Protein AF-A0A2D9CEP4-F1 (afdb_monomer_lite)

Radius of gyration: 10.6 Å; chains: 1; bounding box: 25×19×24 Å

Sequence (46 aa):
ATKILTLADIKADDRFQDFDLVRLSRLSAMPVPPKLDKLLRKMAGL

Foldseek 3Di:
DFDDDDPVNLVVDPVCCPPCVNVPVPDPDDDDDPVRVVVVCVVRVD

pLDDT: mean 95.22, std 4.06, range [72.94, 97.56]

Structure (mmCIF, N/CA/C/O backbone):
data_AF-A0A2D9CEP4-F1
#
_entry.id   AF-A0A2D9CEP4-F1
#
loop_
_atom_site.group_PDB
_atom_site.id
_atom_site.type_symbol
_atom_site.label_atom_id
_atom_site.label_alt_id
_atom_site.label_comp_id
_atom_site.label_asym_id
_atom_site.label_entity_id
_atom_site.label_seq_id
_atom_site.pdbx_PDB_ins_code
_atom_site.Cartn_x
_atom_site.Cartn_y
_atom_site.Cartn_z
_atom_site.occupancy
_atom_site.B_iso_or_equiv
_atom_site.auth_seq_id
_atom_site.auth_comp_id
_atom_site.auth_asym_id
_atom_site.auth_atom_id
_atom_site.pdbx_PDB_model_num
ATOM 1 N N . ALA A 1 1 ? 16.017 2.724 11.014 1.00 72.94 1 ALA A N 1
ATOM 2 C CA . ALA A 1 1 ? 16.709 2.441 9.741 1.00 72.94 1 ALA A CA 1
ATOM 3 C C . ALA A 1 1 ? 15.644 2.167 8.696 1.00 72.94 1 ALA A C 1
ATOM 5 O O . ALA A 1 1 ? 14.744 1.385 8.986 1.00 72.94 1 ALA A O 1
ATOM 6 N N . THR A 1 2 ? 15.703 2.836 7.547 1.00 82.69 2 THR A N 1
ATOM 7 C CA . THR A 1 2 ? 14.702 2.673 6.487 1.00 82.69 2 THR A CA 1
ATOM 8 C C . THR A 1 2 ? 14.783 1.262 5.903 1.00 82.69 2 THR A C 1
ATOM 10 O O . THR A 1 2 ? 15.859 0.833 5.486 1.00 82.69 2 THR A O 1
ATOM 13 N N . LYS A 1 3 ? 13.663 0.533 5.890 1.00 91.88 3 LYS A N 1
ATOM 14 C CA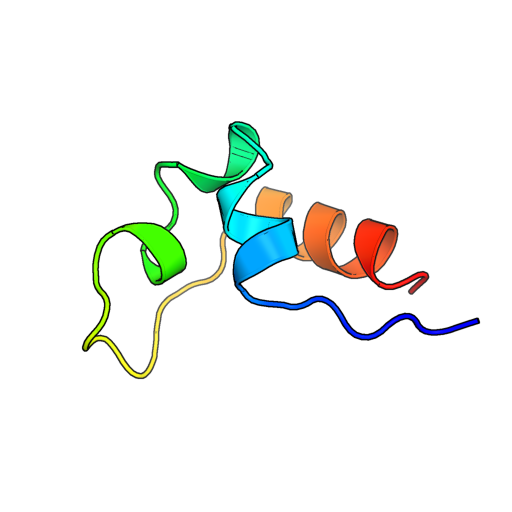 . LYS A 1 3 ? 13.546 -0.825 5.335 1.00 91.88 3 LYS A CA 1
ATOM 15 C C . LYS A 1 3 ? 12.861 -0.765 3.969 1.00 91.88 3 LYS A C 1
ATOM 17 O O . LYS A 1 3 ? 11.813 -0.139 3.833 1.00 91.88 3 LYS A O 1
ATOM 22 N N . ILE A 1 4 ? 13.419 -1.453 2.972 1.00 94.62 4 ILE A N 1
ATOM 23 C CA . ILE A 1 4 ? 12.745 -1.660 1.683 1.00 94.62 4 ILE A CA 1
ATOM 24 C C . ILE A 1 4 ? 11.561 -2.607 1.905 1.00 94.62 4 ILE A C 1
ATOM 26 O O . ILE A 1 4 ? 11.748 -3.724 2.388 1.00 94.62 4 ILE A O 1
ATOM 30 N N . LEU A 1 5 ? 10.355 -2.157 1.555 1.00 94.81 5 LEU A N 1
ATOM 31 C CA . LEU A 1 5 ? 9.152 -2.988 1.552 1.00 94.81 5 LEU A CA 1
ATOM 32 C C . LEU A 1 5 ? 8.967 -3.608 0.172 1.00 94.81 5 LEU A C 1
ATOM 34 O O . LEU A 1 5 ? 8.824 -2.900 -0.825 1.00 94.81 5 LEU A O 1
ATOM 38 N N . THR A 1 6 ? 8.978 -4.934 0.116 1.00 96.44 6 THR A N 1
ATOM 39 C CA . THR A 1 6 ? 8.721 -5.679 -1.115 1.00 96.44 6 THR A CA 1
ATOM 40 C C . THR A 1 6 ? 7.220 -5.798 -1.364 1.00 96.44 6 THR A C 1
ATOM 42 O O . THR A 1 6 ? 6.404 -5.708 -0.448 1.00 96.44 6 THR A O 1
ATOM 45 N N . LEU A 1 7 ? 6.831 -6.085 -2.608 1.00 95.44 7 LEU A N 1
ATOM 46 C CA . LEU A 1 7 ? 5.433 -6.400 -2.911 1.00 95.44 7 LEU A CA 1
ATOM 47 C C . LEU A 1 7 ? 4.943 -7.644 -2.145 1.00 95.44 7 LEU A C 1
ATOM 49 O O . LEU A 1 7 ? 3.762 -7.731 -1.821 1.00 95.44 7 LEU A O 1
ATOM 53 N N . ALA A 1 8 ? 5.838 -8.591 -1.840 1.00 96.56 8 ALA A N 1
ATOM 54 C CA . ALA A 1 8 ? 5.512 -9.761 -1.030 1.00 96.56 8 ALA A CA 1
ATOM 55 C C . ALA A 1 8 ? 5.151 -9.369 0.412 1.00 96.56 8 ALA A C 1
ATOM 57 O O . ALA A 1 8 ? 4.155 -9.868 0.927 1.00 96.56 8 ALA A O 1
ATOM 58 N N . ASP A 1 9 ? 5.884 -8.425 1.017 1.00 96.38 9 ASP A N 1
ATOM 59 C CA . ASP A 1 9 ? 5.563 -7.899 2.352 1.00 96.38 9 ASP A CA 1
ATOM 60 C C . ASP A 1 9 ? 4.164 -7.260 2.384 1.00 96.38 9 ASP A C 1
ATOM 62 O O . ASP A 1 9 ? 3.416 -7.458 3.336 1.00 96.38 9 ASP A O 1
ATOM 66 N N . ILE A 1 10 ? 3.792 -6.522 1.329 1.00 96.56 10 ILE A N 1
ATOM 67 C CA . ILE A 1 10 ? 2.467 -5.890 1.217 1.00 96.56 10 ILE A CA 1
ATOM 68 C C . ILE A 1 10 ? 1.361 -6.935 1.047 1.00 96.56 10 ILE A C 1
ATOM 70 O O . ILE A 1 10 ? 0.324 -6.844 1.695 1.00 96.56 10 ILE A O 1
ATOM 74 N N . LYS A 1 11 ? 1.576 -7.942 0.194 1.00 95.69 11 LYS A N 1
ATOM 75 C CA . LYS A 1 11 ? 0.593 -9.008 -0.061 1.00 95.69 11 LYS A CA 1
ATOM 76 C C . LYS A 1 11 ? 0.382 -9.946 1.128 1.00 95.69 11 LYS A C 1
ATOM 78 O O . LYS A 1 11 ? -0.667 -10.574 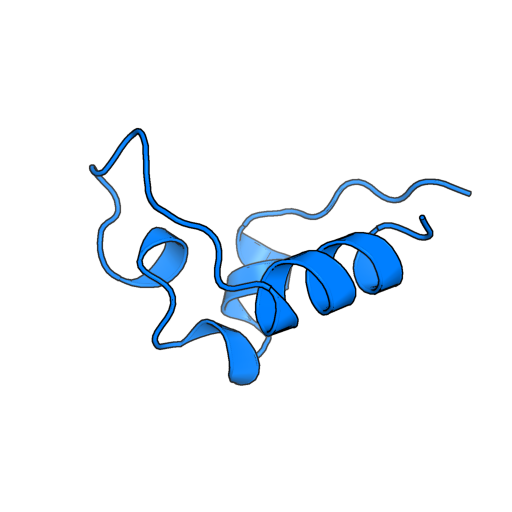1.207 1.00 95.69 11 LYS A O 1
ATOM 83 N N . ALA A 1 12 ? 1.368 -10.058 2.016 1.00 96.69 12 ALA A N 1
ATOM 84 C CA . ALA A 1 12 ? 1.274 -10.864 3.229 1.00 96.69 12 ALA A CA 1
ATOM 85 C C . ALA A 1 12 ? 0.440 -10.200 4.341 1.00 96.69 12 ALA A C 1
ATOM 87 O O . ALA A 1 12 ? 0.152 -10.843 5.346 1.00 96.69 12 ALA A O 1
ATOM 88 N N . ASP A 1 13 ? 0.076 -8.924 4.193 1.00 96.00 13 ASP A N 1
ATOM 89 C CA . ASP A 1 13 ? -0.655 -8.167 5.203 1.00 96.00 13 ASP A CA 1
ATOM 90 C C . ASP A 1 13 ? -2.104 -7.926 4.766 1.00 96.00 13 ASP A C 1
ATOM 92 O O . ASP A 1 13 ? -2.390 -7.167 3.835 1.00 96.00 13 ASP A O 1
ATOM 96 N N . ASP A 1 14 ? -3.036 -8.548 5.492 1.00 96.69 14 ASP A N 1
ATOM 97 C CA . ASP A 1 14 ? -4.464 -8.547 5.162 1.00 96.69 14 ASP A CA 1
ATOM 98 C C . ASP A 1 14 ? -5.094 -7.149 5.108 1.00 96.69 14 ASP A C 1
ATOM 100 O O . ASP A 1 14 ? -6.126 -6.935 4.471 1.00 96.69 14 ASP A O 1
ATOM 104 N N . ARG A 1 15 ? -4.454 -6.149 5.722 1.00 96.00 15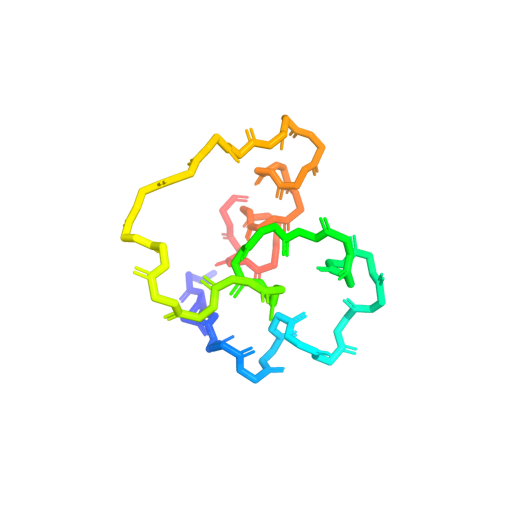 ARG A N 1
ATOM 105 C CA . ARG A 1 15 ? -4.920 -4.756 5.679 1.00 96.00 15 ARG A CA 1
ATOM 106 C C . ARG A 1 15 ? -4.812 -4.136 4.285 1.00 96.00 15 ARG A C 1
ATOM 108 O O . ARG A 1 15 ? -5.424 -3.093 4.058 1.00 96.00 15 ARG A O 1
ATOM 115 N N . PHE A 1 16 ? -4.046 -4.745 3.377 1.00 96.50 16 PHE A N 1
ATOM 116 C CA . PHE A 1 16 ? -3.853 -4.281 2.003 1.00 96.50 16 PHE A CA 1
ATOM 117 C C . PHE A 1 16 ? -4.640 -5.085 0.959 1.00 96.50 16 PHE A C 1
ATOM 119 O O . PHE A 1 16 ? -4.514 -4.781 -0.224 1.00 96.50 16 PHE A O 1
ATOM 126 N N . GLN A 1 17 ? -5.466 -6.068 1.341 1.00 95.38 17 GLN A N 1
ATOM 127 C CA . GLN A 1 17 ? -6.178 -6.923 0.368 1.00 95.38 17 GLN A CA 1
ATOM 128 C C . GLN A 1 17 ? -7.083 -6.124 -0.579 1.00 95.38 17 GLN A C 1
ATOM 130 O O . GLN A 1 17 ? -7.183 -6.435 -1.764 1.00 95.38 17 GLN A O 1
ATOM 135 N N . ASP A 1 18 ? -7.686 -5.047 -0.073 1.00 95.44 18 ASP A N 1
ATOM 136 C CA . ASP A 1 18 ? -8.529 -4.148 -0.863 1.00 95.44 18 ASP A CA 1
ATOM 137 C C . ASP A 1 18 ? -7.770 -2.993 -1.524 1.00 95.44 18 ASP A C 1
ATOM 139 O O . ASP A 1 18 ? -8.374 -2.143 -2.174 1.00 95.44 18 ASP A O 1
ATOM 143 N N . PHE A 1 19 ? -6.446 -2.942 -1.385 1.00 96.94 19 PHE A N 1
ATOM 144 C CA . PHE A 1 19 ? -5.645 -1.899 -2.004 1.00 96.94 19 PHE A CA 1
ATOM 145 C C . PHE A 1 19 ? -5.450 -2.180 -3.499 1.00 96.94 19 PHE A C 1
ATOM 147 O O . PHE A 1 19 ? -5.077 -3.288 -3.893 1.00 96.94 19 PHE A O 1
ATOM 154 N N . ASP A 1 20 ? -5.633 -1.160 -4.341 1.00 97.44 20 ASP A N 1
ATOM 155 C CA . ASP A 1 20 ? -5.511 -1.290 -5.799 1.00 97.44 20 ASP A CA 1
ATOM 156 C C . ASP A 1 20 ? -4.144 -1.831 -6.244 1.00 97.44 20 ASP A C 1
ATOM 158 O O . ASP A 1 20 ? -4.075 -2.568 -7.224 1.00 97.44 20 ASP A O 1
ATOM 162 N N . LEU A 1 21 ? -3.076 -1.577 -5.478 1.00 96.56 21 LEU A N 1
ATOM 163 C CA . LEU A 1 21 ? -1.744 -2.146 -5.724 1.00 96.56 21 LEU A CA 1
ATOM 164 C C . LEU A 1 21 ? -1.744 -3.679 -5.750 1.00 96.56 21 LEU A C 1
ATOM 166 O O . LEU A 1 21 ? -0.972 -4.301 -6.478 1.00 96.56 21 LEU A O 1
ATOM 170 N N . VAL A 1 22 ? -2.575 -4.289 -4.902 1.00 96.31 22 VAL A N 1
ATOM 171 C CA . VAL A 1 22 ? -2.691 -5.742 -4.757 1.00 96.31 22 VAL A CA 1
ATOM 172 C C . VAL A 1 22 ? -3.659 -6.298 -5.799 1.00 96.31 22 VAL A C 1
ATOM 174 O O . VAL A 1 22 ? -3.384 -7.342 -6.394 1.00 96.31 22 VAL A O 1
ATOM 177 N N . ARG A 1 23 ? -4.763 -5.586 -6.053 1.00 96.88 23 ARG A N 1
ATOM 178 C CA . ARG A 1 23 ? -5.873 -6.041 -6.905 1.00 96.88 23 ARG A CA 1
ATOM 179 C C . ARG A 1 23 ? -5.645 -5.813 -8.400 1.00 96.88 23 ARG A C 1
ATOM 181 O O . ARG A 1 23 ? -6.047 -6.644 -9.211 1.00 96.88 23 ARG A O 1
ATOM 188 N N . LEU A 1 24 ? -5.019 -4.700 -8.781 1.00 97.00 24 LEU A N 1
ATOM 189 C CA . LEU A 1 24 ? -4.915 -4.223 -10.163 1.00 97.00 24 LEU A CA 1
ATOM 190 C C . LEU A 1 24 ? -3.450 -4.181 -10.618 1.00 97.00 24 LEU A C 1
ATOM 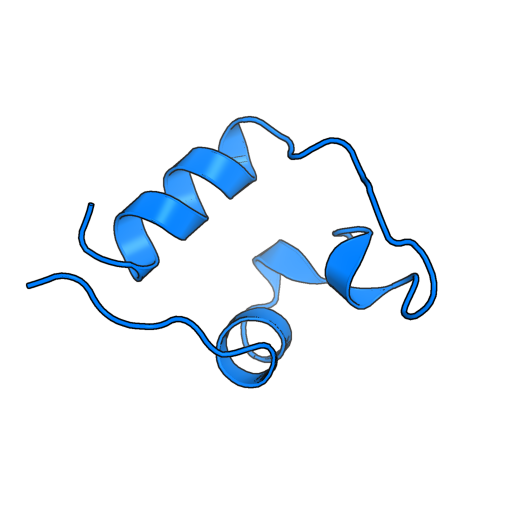192 O O . LEU A 1 24 ? -2.833 -3.126 -10.712 1.00 97.00 24 LEU A O 1
ATOM 196 N N . SER A 1 25 ? -2.893 -5.341 -10.971 1.00 93.88 25 SER A N 1
ATOM 197 C CA . SER A 1 25 ? -1.456 -5.510 -11.269 1.00 93.88 25 SER A CA 1
ATOM 198 C C . SER A 1 25 ? -0.890 -4.660 -12.416 1.00 93.88 25 SER A C 1
ATOM 200 O O . SER A 1 25 ? 0.325 -4.508 -12.513 1.00 93.88 25 SER A O 1
ATOM 202 N N . ARG A 1 26 ? -1.744 -4.133 -13.303 1.00 96.50 26 ARG A N 1
ATOM 203 C CA . ARG A 1 26 ? -1.349 -3.283 -14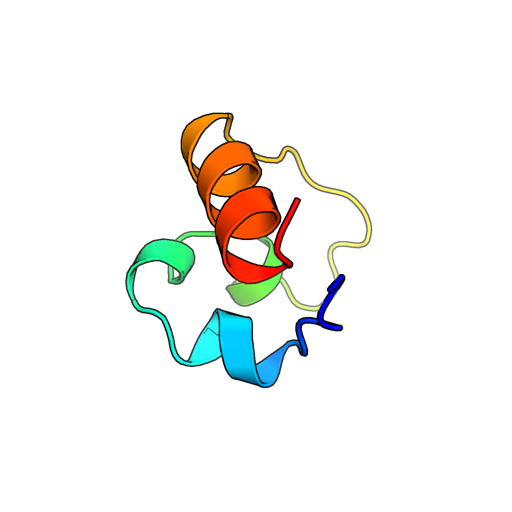.443 1.00 96.50 26 ARG A CA 1
ATOM 204 C C . ARG A 1 26 ? -1.621 -1.793 -14.227 1.00 96.50 26 ARG A C 1
ATOM 206 O O . ARG A 1 26 ? -1.330 -0.998 -15.117 1.00 96.50 26 ARG A O 1
ATOM 213 N N . LEU A 1 27 ? -2.184 -1.410 -13.083 1.00 96.19 27 LEU A N 1
ATOM 214 C CA . LEU A 1 27 ? -2.414 -0.011 -12.751 1.00 96.19 27 LEU A CA 1
ATOM 215 C C . LEU A 1 27 ? -1.091 0.625 -12.301 1.00 96.19 27 LEU A C 1
ATOM 217 O O . LEU A 1 27 ? -0.517 0.232 -11.291 1.00 96.19 27 LEU A O 1
ATOM 221 N N . SER A 1 28 ? -0.592 1.596 -13.065 1.00 96.12 28 SER A N 1
ATOM 222 C CA . SER A 1 28 ? 0.709 2.235 -12.816 1.00 96.12 28 SER A CA 1
ATOM 223 C C . SER A 1 28 ? 0.659 3.369 -11.790 1.00 96.12 28 SER A C 1
ATOM 225 O O . SER A 1 28 ? 1.675 3.687 -11.177 1.00 96.12 28 SER A O 1
ATOM 227 N N . ALA A 1 29 ? -0.508 3.983 -11.600 1.00 96.56 29 ALA A N 1
ATOM 228 C CA . ALA A 1 29 ? -0.734 5.052 -10.641 1.00 96.56 29 ALA A CA 1
ATOM 229 C C . ALA A 1 29 ? -2.111 4.883 -10.002 1.00 96.56 29 ALA A C 1
ATOM 231 O O . ALA A 1 29 ? -3.093 4.600 -10.685 1.00 96.56 29 ALA A O 1
ATOM 232 N N . MET A 1 30 ? -2.181 5.073 -8.691 1.00 97.19 30 MET A N 1
ATOM 233 C CA . MET A 1 30 ? -3.399 4.895 -7.907 1.00 97.19 30 MET A CA 1
ATOM 234 C C . MET A 1 30 ? -3.388 5.860 -6.717 1.00 97.19 30 MET A C 1
ATOM 236 O O . MET A 1 30 ? -2.310 6.227 -6.233 1.00 97.19 30 MET A O 1
ATOM 240 N N . PRO A 1 31 ? -4.557 6.268 -6.210 1.00 97.12 31 PRO A N 1
ATOM 241 C CA . PRO A 1 31 ? -4.628 6.996 -4.954 1.00 97.12 31 PRO A CA 1
ATOM 242 C C . PRO A 1 31 ? -4.193 6.096 -3.791 1.00 97.12 31 PRO A C 1
ATOM 244 O O . PRO A 1 31 ? -4.535 4.916 -3.734 1.00 97.12 31 PRO A O 1
ATOM 247 N N . VAL A 1 32 ? -3.470 6.665 -2.825 1.00 96.94 32 VAL A N 1
ATOM 248 C CA . VAL A 1 32 ? -3.111 5.969 -1.583 1.00 96.94 32 VAL A CA 1
ATOM 249 C C . VAL A 1 32 ? -3.977 6.516 -0.447 1.00 96.94 32 VAL A C 1
ATOM 251 O O . VAL A 1 32 ? -3.827 7.683 -0.080 1.00 96.94 32 VAL A O 1
ATOM 254 N N . PRO A 1 33 ? -4.883 5.710 0.138 1.00 96.38 33 PRO A N 1
ATOM 255 C CA . PRO A 1 33 ? -5.664 6.131 1.293 1.00 96.38 33 PRO A CA 1
ATOM 256 C C . PRO A 1 33 ? -4.759 6.575 2.458 1.00 96.38 33 PRO A C 1
ATOM 258 O O . PRO A 1 33 ? -3.798 5.867 2.774 1.00 96.38 33 PRO A O 1
ATOM 261 N N . PRO A 1 34 ? -5.082 7.664 3.188 1.00 97.56 34 PRO A N 1
ATOM 262 C CA . PRO A 1 34 ? -4.221 8.184 4.260 1.00 97.56 34 PRO A CA 1
ATOM 263 C C . PRO A 1 34 ? -3.882 7.168 5.360 1.00 97.56 34 PRO A C 1
ATOM 265 O O . PRO A 1 34 ? -2.814 7.219 5.968 1.00 97.56 34 PRO A O 1
ATOM 268 N N . LYS A 1 35 ? -4.788 6.219 5.629 1.00 96.56 35 LYS A N 1
ATOM 269 C CA . LYS A 1 35 ? -4.563 5.129 6.589 1.00 96.56 35 LYS A CA 1
ATOM 270 C C . LYS A 1 35 ? -3.450 4.182 6.125 1.00 96.56 35 LYS A C 1
ATOM 272 O O . LYS A 1 35 ? -2.649 3.750 6.951 1.00 96.56 35 LYS A O 1
ATOM 277 N N . LEU A 1 36 ? -3.407 3.874 4.827 1.00 97.06 36 LEU A N 1
ATOM 278 C CA . LEU A 1 36 ? -2.396 2.997 4.243 1.00 97.06 36 LEU A CA 1
ATOM 279 C C . LEU A 1 36 ? -1.050 3.713 4.114 1.00 97.06 36 LEU A C 1
ATOM 281 O O . LEU A 1 36 ? -0.040 3.105 4.442 1.00 97.06 36 LEU A O 1
ATOM 285 N N . ASP A 1 37 ? -1.022 5.004 3.762 1.00 97.31 37 ASP A N 1
ATOM 286 C CA . ASP A 1 37 ? 0.222 5.800 3.760 1.00 97.31 37 ASP A CA 1
ATOM 287 C C . ASP A 1 37 ? 0.916 5.774 5.134 1.00 97.31 37 ASP A C 1
ATOM 289 O O . ASP A 1 37 ? 2.093 5.424 5.236 1.00 97.31 37 ASP A O 1
ATOM 293 N N . LYS A 1 38 ? 0.169 6.032 6.216 1.00 97.50 38 LYS A N 1
ATOM 294 C CA . LYS A 1 38 ? 0.706 5.954 7.586 1.00 97.50 38 LYS A CA 1
ATOM 295 C C . LYS A 1 38 ? 1.258 4.568 7.922 1.00 97.50 38 LYS A C 1
ATOM 297 O O . LYS A 1 38 ? 2.285 4.456 8.590 1.00 97.50 38 LYS A O 1
ATOM 302 N N . LEU A 1 39 ? 0.572 3.515 7.482 1.00 96.50 39 LEU A N 1
ATOM 303 C CA . LEU A 1 39 ? 0.997 2.142 7.727 1.00 96.50 39 LEU A CA 1
ATOM 304 C C . LEU A 1 39 ? 2.278 1.806 6.949 1.00 96.50 39 LEU A C 1
ATOM 306 O O . LEU A 1 39 ? 3.210 1.264 7.539 1.00 96.50 39 LEU A O 1
ATOM 310 N N . LEU A 1 40 ? 2.347 2.188 5.672 1.00 96.25 40 LEU A N 1
ATOM 311 C CA . LEU A 1 40 ? 3.515 2.003 4.810 1.00 96.25 40 LEU A CA 1
ATOM 312 C C . LEU A 1 40 ? 4.749 2.703 5.383 1.00 96.25 40 LEU A C 1
ATOM 314 O O . LEU A 1 40 ? 5.803 2.080 5.481 1.00 96.25 40 LEU A O 1
ATOM 318 N N . ARG A 1 41 ? 4.615 3.957 5.836 1.00 96.19 41 ARG A N 1
ATOM 319 C CA . ARG A 1 41 ? 5.708 4.701 6.490 1.00 96.19 41 ARG A CA 1
ATOM 320 C C . ARG A 1 41 ? 6.216 3.975 7.730 1.00 96.19 41 ARG A C 1
ATOM 322 O O . ARG A 1 41 ? 7.404 3.678 7.817 1.00 96.19 41 ARG A O 1
ATOM 329 N N . LYS A 1 42 ? 5.305 3.559 8.615 1.00 95.44 42 LYS A N 1
ATOM 330 C CA . LYS A 1 42 ? 5.656 2.795 9.819 1.00 95.44 42 LYS A CA 1
ATOM 331 C C . LYS A 1 42 ? 6.368 1.480 9.485 1.00 95.44 42 LYS A C 1
ATOM 333 O O . LYS A 1 42 ? 7.367 1.152 10.118 1.00 95.44 42 LYS A O 1
ATOM 338 N N . MET A 1 43 ? 5.868 0.728 8.504 1.00 94.44 43 MET A N 1
ATOM 339 C CA . MET A 1 43 ? 6.480 -0.530 8.054 1.00 94.44 43 MET A CA 1
ATOM 340 C C . MET A 1 43 ? 7.863 -0.306 7.426 1.00 94.44 43 MET A C 1
ATOM 342 O O . MET A 1 43 ? 8.754 -1.138 7.593 1.00 94.44 43 MET A O 1
ATOM 346 N N . ALA A 1 44 ? 8.056 0.826 6.747 1.00 95.50 44 ALA A N 1
ATOM 347 C CA . ALA A 1 44 ? 9.331 1.239 6.171 1.00 95.50 44 ALA A CA 1
ATOM 348 C C . ALA A 1 44 ? 10.299 1.841 7.207 1.00 95.50 44 ALA A C 1
ATOM 350 O O . ALA A 1 44 ? 11.459 2.084 6.879 1.00 95.50 44 ALA A O 1
ATOM 351 N N . GLY A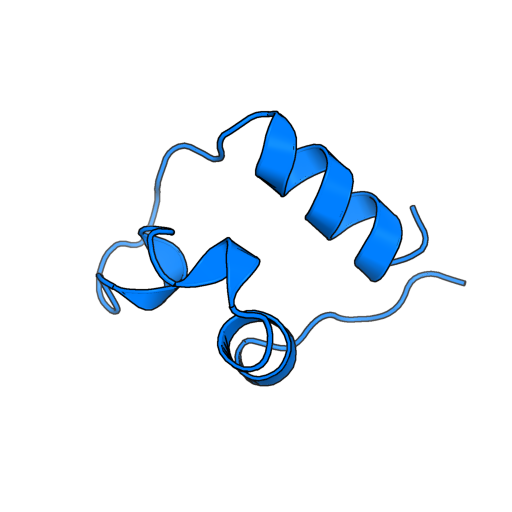 1 45 ? 9.858 2.065 8.449 1.00 93.75 45 GLY A N 1
ATOM 352 C CA . GLY A 1 45 ? 10.663 2.688 9.501 1.00 93.75 45 GLY A CA 1
ATOM 353 C C . GLY A 1 45 ? 10.847 4.201 9.331 1.00 93.75 45 GLY A C 1
ATOM 354 O O . GLY A 1 45 ? 11.908 4.708 9.702 1.00 93.75 45 GLY A O 1
ATOM 355 N N . LEU A 1 46 ? 9.844 4.877 8.753 1.00 91.12 46 LEU A N 1
ATOM 356 C CA . LEU A 1 46 ? 9.734 6.331 8.560 1.00 91.12 46 LEU A CA 1
ATOM 357 C C . LEU A 1 46 ? 8.720 6.966 9.519 1.00 91.12 46 LEU A C 1
ATOM 359 O O . LEU A 1 46 ? 7.714 6.295 9.855 1.00 91.12 46 LEU A O 1
#

Secondary structure (DSSP, 8-state):
-PPPPPHHHHHT-GGGTTSHHHH-TT-S-----HHHHHHHHHHHT-